Protein AF-A0A165LKX1-F1 (afdb_monomer_lite)

Organism: NCBI:txid1314782

Secondary structure (DSSP, 8-state):
-------HHHHHHH--HHHHTSSS-S-SSEEEEE--HHHHHHHHHHHS-SS--TT-SSGGG-HHHHHHHHHHHHS-HHHHHHHHHHHHHHHHT-SEEE-TTSS-SEESSPPTTPEEESTT--S-EEEEEEP-

Radius of gyration: 16.2 Å; chains: 1; bounding box: 38×32×46 Å

Foldseek 3Di:
DDDPPQDPVNCVVQPDLVQQLDPDHPDQKAWEAADDPVLLVVVLCLLQPPDDDPPQPPLVVDPSNVVSVVVCVVDDPVVNVVVSVVVVVSSLSGQKDFPSVDSDQWDFADDPNIQMPPHPPGGIHGYMYGYD

Sequence (132 aa):
MSYCVIPPALRAQEATEARFKSAQLPFNQCQYLMVSGTQWEERFNHLFPTVKKSGSQNYPKALYWQRYWVLKESVSHGVWQRARFALRSKVNELWWLPLTETGKMWVSKVKPNMKALPRNGGGGGPLIALNP

pLDDT: mean 87.79, std 10.43, range [41.97, 97.12]

Structure (mmCIF, N/CA/C/O backbone):
data_AF-A0A165LKX1-F1
#
_entry.id   AF-A0A165LKX1-F1
#
loop_
_atom_site.group_PDB
_atom_site.id
_atom_site.type_symbol
_atom_site.label_atom_id
_atom_site.label_alt_id
_atom_site.label_comp_id
_atom_site.label_asym_id
_atom_site.label_entity_id
_atom_site.label_seq_id
_atom_site.pdbx_PDB_ins_code
_atom_site.Cartn_x
_atom_site.Cartn_y
_atom_site.Cartn_z
_at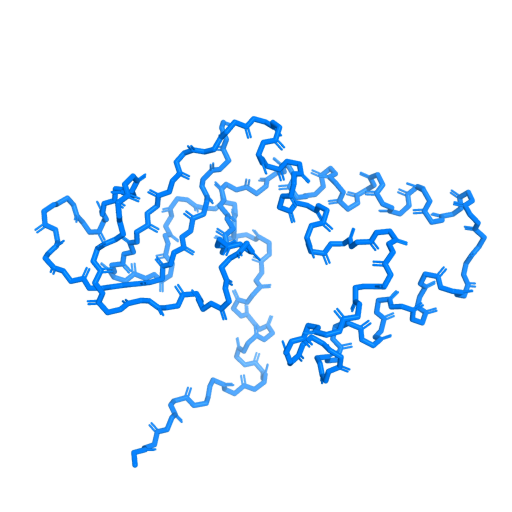om_site.occupancy
_atom_site.B_iso_or_equiv
_atom_site.auth_seq_id
_atom_site.auth_comp_id
_atom_site.auth_asym_id
_atom_site.auth_atom_id
_atom_site.pdbx_PDB_model_num
ATOM 1 N N . MET A 1 1 ? 6.298 -11.895 27.031 1.00 42.53 1 MET A N 1
ATOM 2 C CA . MET A 1 1 ? 5.091 -11.768 26.185 1.00 42.53 1 MET A CA 1
ATOM 3 C C . MET A 1 1 ? 5.427 -12.329 24.817 1.00 42.53 1 MET A C 1
ATOM 5 O O . MET A 1 1 ? 6.326 -11.804 24.173 1.00 42.53 1 MET A O 1
ATOM 9 N N . SER A 1 2 ? 4.794 -13.433 24.422 1.00 41.97 2 SER A N 1
ATOM 10 C CA . SER A 1 2 ? 4.991 -14.020 23.095 1.00 41.97 2 SER A CA 1
ATOM 11 C C . SER A 1 2 ? 4.319 -13.111 22.068 1.00 41.97 2 SER A C 1
ATOM 13 O O . SER A 1 2 ? 3.096 -12.989 22.054 1.00 41.97 2 SER A O 1
ATOM 15 N N . TYR A 1 3 ? 5.106 -12.399 21.262 1.00 50.84 3 TYR A N 1
ATOM 16 C CA . TYR A 1 3 ? 4.569 -11.740 20.077 1.00 50.84 3 TYR A CA 1
ATOM 17 C C . TYR A 1 3 ? 4.082 -12.849 19.147 1.00 50.84 3 TYR A C 1
ATOM 19 O O . TYR A 1 3 ? 4.846 -13.756 18.827 1.00 50.84 3 TYR A O 1
ATOM 27 N N . CYS A 1 4 ? 2.814 -12.811 18.745 1.00 54.81 4 CYS A N 1
ATOM 28 C CA . CYS A 1 4 ? 2.260 -13.776 17.803 1.00 54.81 4 CYS A CA 1
ATOM 29 C C . CYS A 1 4 ? 2.962 -13.576 16.446 1.00 54.81 4 CYS A C 1
ATOM 31 O O . CYS A 1 4 ? 2.593 -12.705 15.658 1.00 54.81 4 CYS A O 1
ATOM 33 N N . VAL A 1 5 ? 4.057 -14.306 16.210 1.00 69.38 5 VAL A N 1
ATOM 34 C CA . VAL A 1 5 ? 4.796 -14.261 14.948 1.00 69.38 5 VAL A CA 1
ATOM 35 C C . VAL A 1 5 ? 4.025 -15.111 13.953 1.00 69.38 5 VAL A C 1
ATOM 37 O O . VAL A 1 5 ? 4.076 -16.336 14.005 1.00 69.38 5 VAL A O 1
ATOM 40 N N . ILE A 1 6 ? 3.309 -14.456 13.039 1.00 73.81 6 ILE A N 1
ATOM 41 C CA . ILE A 1 6 ? 2.640 -15.142 11.931 1.00 73.81 6 ILE A CA 1
ATOM 42 C C . ILE A 1 6 ? 3.724 -15.844 11.090 1.00 73.81 6 ILE A C 1
ATOM 44 O O . ILE A 1 6 ? 4.621 -15.157 10.569 1.00 73.81 6 ILE A O 1
ATOM 48 N N . PRO A 1 7 ? 3.674 -17.183 10.938 1.00 85.31 7 PRO A N 1
ATOM 49 C CA . PRO A 1 7 ? 4.668 -17.919 10.169 1.00 85.31 7 PRO A CA 1
ATOM 50 C C . PRO A 1 7 ? 4.833 -17.342 8.753 1.00 85.31 7 PRO A C 1
ATOM 52 O O . PRO A 1 7 ? 3.845 -16.911 8.153 1.00 85.31 7 PRO A O 1
ATOM 55 N N . PRO A 1 8 ? 6.055 -17.316 8.180 1.00 81.62 8 PRO A N 1
ATOM 56 C CA . PRO A 1 8 ? 6.286 -16.784 6.835 1.00 81.62 8 PRO A CA 1
ATOM 57 C C . PRO A 1 8 ? 5.359 -17.375 5.764 1.00 81.62 8 PRO A C 1
ATOM 59 O O . PRO A 1 8 ? 4.844 -16.628 4.937 1.00 81.62 8 PRO A O 1
ATOM 62 N N . ALA A 1 9 ? 5.106 -18.685 5.822 1.00 85.12 9 ALA A N 1
ATOM 63 C CA . ALA A 1 9 ? 4.207 -19.372 4.896 1.00 85.12 9 ALA A CA 1
ATOM 64 C C . ALA A 1 9 ? 2.770 -18.836 4.987 1.00 85.12 9 ALA A C 1
ATOM 66 O O . ALA A 1 9 ? 2.174 -18.490 3.972 1.00 85.12 9 ALA A O 1
ATOM 67 N N . LEU A 1 10 ? 2.257 -18.665 6.209 1.00 83.56 10 LEU A N 1
ATOM 68 C CA . LEU A 1 10 ? 0.914 -18.139 6.435 1.00 83.56 10 LEU A CA 1
ATOM 69 C C . LEU A 1 10 ? 0.801 -16.675 5.984 1.00 83.56 10 LEU A C 1
ATOM 71 O O . LEU A 1 10 ? -0.199 -16.288 5.394 1.00 83.56 10 LEU A O 1
ATOM 75 N N . ARG A 1 11 ? 1.855 -15.865 6.167 1.00 79.62 11 ARG A N 1
ATOM 76 C CA . ARG A 1 11 ? 1.893 -14.494 5.626 1.00 79.62 11 ARG A CA 1
ATOM 77 C C . ARG A 1 11 ? 1.770 -14.473 4.104 1.00 79.62 11 ARG A C 1
ATOM 79 O O . ARG A 1 11 ? 1.043 -13.638 3.581 1.00 79.62 11 ARG A O 1
ATOM 86 N N . ALA A 1 12 ? 2.473 -15.369 3.412 1.00 80.25 12 ALA A N 1
ATOM 87 C CA . ALA A 1 12 ? 2.415 -15.457 1.955 1.00 80.25 12 ALA A CA 1
ATOM 88 C C . ALA A 1 12 ? 1.045 -15.949 1.457 1.00 80.25 12 ALA A C 1
ATOM 90 O O . ALA A 1 12 ? 0.557 -15.462 0.444 1.00 80.25 12 ALA A O 1
ATOM 91 N N . GLN A 1 13 ? 0.418 -16.875 2.188 1.00 84.75 13 GLN A N 1
ATOM 92 C CA . GLN A 1 13 ? -0.899 -17.417 1.856 1.00 84.75 13 GLN A CA 1
ATOM 93 C C . GLN A 1 13 ? -2.040 -16.416 2.097 1.00 84.75 13 GLN A C 1
ATOM 95 O O . GLN A 1 13 ? -2.989 -16.372 1.322 1.00 84.75 13 GLN A O 1
ATOM 100 N N . GLU A 1 14 ? -1.959 -15.609 3.157 1.00 83.06 14 GLU A N 1
ATOM 101 C CA . GLU A 1 14 ? -3.039 -14.698 3.560 1.00 83.06 14 GLU A CA 1
ATOM 102 C C . GLU A 1 14 ? -2.976 -13.326 2.870 1.00 83.06 14 GLU A C 1
ATOM 104 O O . GLU A 1 14 ? -4.009 -12.681 2.664 1.00 83.06 14 GLU A O 1
ATOM 109 N N . ALA A 1 15 ? -1.780 -12.865 2.487 1.00 82.25 15 ALA A N 1
ATOM 110 C CA . ALA A 1 15 ? -1.565 -11.565 1.846 1.00 82.25 15 ALA A CA 1
ATOM 111 C C . ALA A 1 15 ? -1.841 -11.599 0.329 1.00 82.25 15 ALA A C 1
ATOM 113 O O . ALA A 1 15 ? -0.987 -11.239 -0.481 1.00 82.25 15 ALA A O 1
ATOM 114 N N . THR A 1 16 ? -3.036 -12.044 -0.059 1.00 89.12 16 THR A N 1
ATOM 115 C CA . THR A 1 16 ? -3.471 -12.133 -1.464 1.00 89.12 16 THR A CA 1
ATOM 116 C C . THR A 1 16 ? -4.185 -10.864 -1.925 1.00 89.12 16 THR A C 1
ATOM 118 O O . THR A 1 16 ? -4.839 -10.190 -1.132 1.00 89.12 16 THR A O 1
ATOM 121 N N . GLU A 1 17 ? -4.138 -10.554 -3.227 1.00 89.69 17 GLU A N 1
ATOM 122 C CA . GLU A 1 17 ? -4.899 -9.425 -3.797 1.00 89.69 17 GLU A CA 1
ATOM 123 C C . GLU A 1 17 ? -6.400 -9.527 -3.492 1.00 89.69 17 GLU A C 1
ATOM 125 O O . GLU A 1 17 ? -7.035 -8.526 -3.168 1.00 89.69 17 GLU A O 1
ATOM 130 N N . ALA A 1 18 ? -6.959 -10.741 -3.537 1.00 91.12 18 ALA A N 1
ATOM 131 C CA . ALA A 1 18 ? -8.370 -10.996 -3.257 1.00 91.12 18 ALA A CA 1
ATOM 132 C C . ALA A 1 18 ? -8.792 -10.490 -1.868 1.00 91.12 18 ALA A C 1
ATOM 134 O O . ALA A 1 18 ? -9.882 -9.942 -1.714 1.00 91.12 18 ALA A O 1
ATOM 135 N N . ARG A 1 19 ? -7.908 -10.597 -0.866 1.00 90.88 19 ARG A N 1
ATOM 136 C CA . ARG A 1 19 ? -8.161 -10.100 0.493 1.00 90.88 19 ARG A CA 1
ATOM 137 C C . ARG A 1 19 ? -8.352 -8.581 0.528 1.00 90.88 19 ARG A C 1
ATOM 139 O O . ARG A 1 19 ? -9.203 -8.082 1.262 1.00 90.88 19 ARG A O 1
ATOM 146 N N . PHE A 1 20 ? -7.579 -7.850 -0.269 1.00 92.19 20 PHE A N 1
ATOM 147 C CA . PHE A 1 20 ? -7.636 -6.388 -0.348 1.00 92.19 20 PHE A CA 1
ATOM 148 C C . PHE A 1 20 ? -8.739 -5.876 -1.285 1.00 92.19 20 PHE A C 1
ATOM 150 O O . PHE A 1 20 ? -9.078 -4.699 -1.236 1.00 92.19 20 PHE A O 1
ATOM 157 N N . LYS A 1 21 ? -9.334 -6.753 -2.102 1.00 94.25 21 LYS A N 1
ATOM 158 C CA . LYS A 1 21 ? -10.489 -6.481 -2.980 1.00 94.25 21 LYS A CA 1
ATOM 159 C C . LYS A 1 21 ? -11.832 -6.891 -2.363 1.00 94.25 21 LYS A C 1
ATOM 161 O O . LYS A 1 21 ? -12.827 -7.012 -3.067 1.00 94.25 21 LYS A O 1
ATOM 166 N N . SER A 1 22 ? -11.853 -7.152 -1.058 1.00 92.12 22 SER A N 1
ATOM 167 C CA . SER A 1 22 ? -13.039 -7.590 -0.324 1.00 92.12 22 SER A CA 1
ATOM 168 C C . SER A 1 22 ? -13.403 -6.596 0.774 1.00 92.12 22 SER A C 1
ATOM 170 O O . SER A 1 22 ? -12.525 -6.043 1.437 1.00 92.12 22 SER A O 1
ATOM 172 N N . ALA A 1 23 ? -14.707 -6.415 1.008 1.00 88.00 23 ALA A N 1
ATOM 173 C CA . ALA A 1 23 ? -15.225 -5.678 2.163 1.00 88.00 23 ALA A CA 1
ATOM 174 C C . ALA A 1 23 ? -15.068 -6.458 3.478 1.00 88.00 23 ALA A C 1
ATOM 176 O O . ALA A 1 23 ? -15.147 -5.870 4.557 1.00 88.00 23 ALA A O 1
ATOM 177 N N . GLN A 1 24 ? -14.848 -7.776 3.410 1.00 90.31 24 GLN A N 1
ATOM 178 C CA . GLN A 1 24 ? -14.618 -8.592 4.595 1.00 90.31 24 GLN A CA 1
ATOM 179 C C . GLN A 1 24 ? -13.179 -8.406 5.085 1.00 90.31 24 GLN A C 1
ATOM 181 O O . GLN A 1 24 ? -12.241 -9.072 4.640 1.00 90.31 24 GLN A O 1
ATOM 186 N N . LEU A 1 25 ? -13.016 -7.486 6.032 1.00 90.44 25 LEU A N 1
ATOM 187 C CA . LEU A 1 25 ? -11.730 -7.210 6.656 1.00 90.44 25 LEU A CA 1
ATOM 188 C C . LEU A 1 25 ? -11.253 -8.413 7.489 1.00 90.44 25 LEU A C 1
ATOM 190 O O . LEU A 1 25 ? -12.059 -9.049 8.168 1.00 90.44 25 LEU A O 1
ATOM 194 N N . PRO A 1 26 ? -9.940 -8.702 7.523 1.00 89.62 26 PRO A N 1
ATOM 195 C CA . PRO A 1 26 ? -9.370 -9.776 8.341 1.00 89.62 26 PRO A CA 1
ATOM 196 C C . PRO A 1 26 ? -9.257 -9.389 9.830 1.00 89.62 26 PRO A C 1
ATOM 198 O O . PRO A 1 26 ? -8.418 -9.921 10.556 1.00 89.62 26 PRO A O 1
ATOM 201 N N . PHE A 1 27 ? -10.055 -8.422 10.287 1.00 88.69 27 PHE A N 1
ATOM 202 C CA . PHE A 1 27 ? -9.997 -7.869 11.634 1.00 88.69 27 PHE A CA 1
ATOM 203 C C . PHE A 1 27 ? -11.392 -7.859 12.249 1.00 88.69 27 PHE A C 1
ATOM 205 O O . PHE A 1 27 ? -12.350 -7.433 11.611 1.00 88.69 27 PHE A O 1
ATOM 212 N N . ASN A 1 28 ? -11.484 -8.235 13.523 1.00 90.00 28 ASN A N 1
ATOM 213 C CA . ASN A 1 28 ? -12.735 -8.125 14.282 1.00 90.00 28 ASN A CA 1
ATOM 214 C C . ASN A 1 28 ? -13.083 -6.666 14.616 1.00 90.00 28 ASN A C 1
ATOM 216 O O . ASN A 1 28 ? -14.239 -6.344 14.866 1.00 90.00 28 ASN A O 1
ATOM 220 N N . GLN A 1 29 ? -12.071 -5.793 14.643 1.00 92.56 29 GLN A N 1
ATOM 221 C CA . GLN A 1 29 ? -12.223 -4.358 14.844 1.00 92.56 29 GLN A CA 1
ATOM 222 C C . GLN A 1 29 ? -11.146 -3.595 14.074 1.00 92.56 29 GLN A C 1
ATOM 224 O O . GLN A 1 29 ? -10.012 -4.068 13.969 1.00 92.56 29 GLN A O 1
ATOM 229 N N . CYS A 1 30 ? -11.469 -2.410 13.566 1.00 94.25 30 CYS A N 1
ATOM 230 C CA . CYS A 1 30 ? -10.507 -1.506 12.941 1.00 94.25 30 CYS A CA 1
ATOM 231 C C . CYS A 1 30 ? -10.963 -0.050 13.028 1.00 94.25 30 CYS A C 1
ATOM 233 O O . CYS A 1 30 ? -12.118 0.252 13.331 1.00 94.25 30 CYS A O 1
ATOM 235 N N . GLN A 1 31 ? -10.049 0.857 12.707 1.00 94.81 31 GLN A N 1
ATOM 236 C CA . GLN A 1 31 ? -10.358 2.260 12.477 1.00 94.81 31 GLN A CA 1
ATOM 237 C C . GLN A 1 31 ? -10.061 2.593 11.023 1.00 94.81 31 GLN A C 1
ATOM 239 O O . GLN A 1 31 ? -9.006 2.221 10.511 1.00 94.81 31 GLN A O 1
ATOM 244 N N . TYR A 1 32 ? -10.984 3.276 10.360 1.00 94.25 32 TYR A N 1
ATOM 245 C CA . TYR A 1 32 ? -10.890 3.563 8.941 1.00 94.25 32 TYR A CA 1
ATOM 246 C C . TYR A 1 32 ? -11.080 5.043 8.627 1.00 94.25 32 TYR A C 1
ATOM 248 O O . TYR A 1 32 ? -11.802 5.768 9.320 1.00 94.25 32 TYR A O 1
ATOM 256 N N . LEU A 1 33 ? -10.457 5.458 7.528 1.00 94.75 33 LEU A N 1
ATOM 257 C CA . LEU A 1 33 ? -10.653 6.747 6.882 1.00 94.75 33 LEU A CA 1
ATOM 258 C C . LEU A 1 33 ? -11.059 6.509 5.428 1.00 94.75 33 LEU A C 1
ATOM 260 O O . LEU A 1 33 ? -10.363 5.798 4.707 1.00 94.75 33 LEU A O 1
ATOM 264 N N . MET A 1 34 ? -12.172 7.114 5.010 1.00 95.12 34 MET A N 1
ATOM 265 C CA . MET A 1 34 ? -12.464 7.286 3.584 1.00 95.12 34 MET A CA 1
ATOM 266 C C . MET A 1 34 ? -11.521 8.363 3.068 1.00 95.12 34 MET A C 1
ATOM 268 O O . MET A 1 34 ? -11.545 9.477 3.597 1.00 95.12 34 MET A O 1
ATOM 272 N N . VAL A 1 35 ? -10.679 8.033 2.097 1.00 95.19 35 VAL A N 1
ATOM 273 C CA . VAL A 1 35 ? -9.702 8.989 1.571 1.00 95.19 35 VAL A CA 1
ATOM 274 C C . VAL A 1 35 ? -10.135 9.522 0.208 1.00 95.19 35 VAL A C 1
ATOM 276 O O . VAL A 1 35 ? -10.917 8.892 -0.490 1.00 95.19 35 VAL A O 1
ATOM 279 N N . SER A 1 36 ? -9.654 10.700 -0.182 1.00 95.81 36 SER A N 1
ATOM 280 C CA . SER A 1 36 ? -9.822 11.208 -1.547 1.00 95.81 36 SER A CA 1
ATOM 281 C C . SER A 1 36 ? -8.902 10.474 -2.530 1.00 95.81 36 SER A C 1
ATOM 283 O O . SER A 1 36 ? -7.927 9.837 -2.131 1.00 95.81 36 SER A O 1
ATOM 285 N N . GLY A 1 37 ? -9.135 10.634 -3.838 1.00 95.38 37 GLY A N 1
ATOM 286 C CA . GLY A 1 37 ? -8.228 10.090 -4.858 1.00 95.38 37 GLY A CA 1
ATOM 287 C C . GLY A 1 37 ? -6.797 10.640 -4.749 1.00 95.38 37 GLY A C 1
ATOM 288 O O . GLY A 1 37 ? -5.833 9.905 -4.944 1.00 95.38 37 GLY A O 1
ATOM 289 N N . THR A 1 38 ? -6.639 11.911 -4.358 1.00 94.75 38 THR A N 1
ATOM 290 C CA . THR A 1 38 ? -5.317 12.511 -4.098 1.00 94.75 38 THR A CA 1
ATOM 291 C C . THR A 1 38 ? -4.636 11.877 -2.891 1.00 94.75 38 THR A C 1
ATOM 293 O O . THR A 1 38 ? -3.463 11.523 -2.961 1.00 94.75 38 THR A O 1
ATOM 296 N N . GLN A 1 39 ? -5.380 11.657 -1.809 1.00 94.75 39 GLN A N 1
ATOM 297 C CA . GLN A 1 39 ? -4.864 10.968 -0.636 1.00 94.75 39 GLN A CA 1
ATOM 298 C C . GLN A 1 39 ? -4.504 9.519 -0.972 1.00 94.75 39 GLN A C 1
ATOM 300 O O . GLN A 1 39 ? -3.436 9.068 -0.574 1.00 94.75 39 GLN A O 1
ATOM 305 N N . TRP A 1 40 ? -5.326 8.795 -1.738 1.00 95.50 40 TRP A N 1
ATOM 306 C CA . TRP A 1 40 ? -5.017 7.434 -2.191 1.00 95.50 40 TRP A CA 1
ATOM 307 C C . TRP A 1 40 ? -3.703 7.378 -2.984 1.00 95.50 40 TRP A C 1
ATOM 309 O O . TRP A 1 40 ? -2.849 6.524 -2.728 1.00 95.50 40 TRP A O 1
ATOM 319 N N . GLU A 1 41 ? -3.477 8.357 -3.862 1.00 95.00 41 GLU A N 1
ATOM 320 C CA . GLU A 1 41 ? -2.224 8.500 -4.607 1.00 95.00 41 GLU A CA 1
ATOM 321 C C . GLU A 1 41 ? -1.009 8.708 -3.689 1.00 95.00 41 GLU A C 1
ATOM 323 O O . GLU A 1 41 ? 0.058 8.132 -3.909 1.00 95.00 41 GLU A O 1
ATOM 328 N N . GLU A 1 42 ? -1.142 9.485 -2.614 1.00 92.94 42 GLU A N 1
ATOM 329 C CA . GLU A 1 42 ? -0.075 9.635 -1.616 1.00 92.94 42 GLU A CA 1
ATOM 330 C C . GLU A 1 42 ? 0.273 8.298 -0.946 1.00 92.94 42 GLU A C 1
ATOM 332 O O . GLU A 1 42 ? 1.452 8.022 -0.698 1.00 92.94 42 GLU A O 1
ATOM 337 N N . ARG A 1 43 ? -0.720 7.426 -0.712 1.00 92.50 43 ARG A N 1
ATOM 338 C CA . ARG A 1 43 ? -0.495 6.082 -0.143 1.00 92.50 43 ARG A CA 1
ATOM 339 C C . ARG A 1 43 ? 0.250 5.201 -1.142 1.00 92.50 43 ARG A C 1
ATOM 341 O O . ARG A 1 43 ? 1.215 4.535 -0.760 1.00 92.50 43 ARG A O 1
ATOM 348 N N . PHE A 1 44 ? -0.112 5.261 -2.425 1.00 94.69 44 PHE A N 1
ATOM 349 C CA . PHE A 1 44 ? 0.653 4.610 -3.490 1.00 94.69 44 PHE A CA 1
ATOM 350 C C . PHE A 1 44 ? 2.114 5.087 -3.512 1.00 94.69 44 PHE A C 1
ATOM 352 O O . PHE A 1 44 ? 3.040 4.273 -3.535 1.00 94.69 44 PHE A O 1
ATOM 359 N N . ASN A 1 45 ? 2.340 6.399 -3.421 1.00 93.25 45 ASN A N 1
ATOM 360 C CA . ASN A 1 45 ? 3.680 6.986 -3.365 1.00 93.25 45 ASN A CA 1
ATOM 361 C C . ASN A 1 45 ? 4.451 6.612 -2.088 1.00 93.25 45 ASN A C 1
ATOM 363 O O . ASN A 1 45 ? 5.681 6.550 -2.114 1.00 93.25 45 ASN A O 1
ATOM 367 N N . HIS A 1 46 ? 3.759 6.326 -0.984 1.00 89.56 46 HIS A N 1
ATOM 368 C CA . HIS A 1 46 ? 4.362 5.791 0.237 1.00 89.56 46 HIS A CA 1
ATOM 369 C C . HIS A 1 46 ? 4.835 4.342 0.074 1.00 89.56 46 HIS A C 1
ATOM 371 O O . HIS A 1 46 ? 5.942 4.017 0.506 1.00 89.56 46 HIS A O 1
ATOM 377 N N . LEU A 1 47 ? 4.023 3.482 -0.549 1.00 89.69 47 LEU A N 1
ATOM 378 C CA . LEU A 1 47 ? 4.366 2.076 -0.783 1.00 89.69 47 LEU A CA 1
ATOM 379 C C . LEU A 1 47 ? 5.473 1.931 -1.824 1.00 89.69 47 LEU A C 1
ATOM 381 O O . LEU A 1 47 ? 6.426 1.180 -1.618 1.00 89.69 47 LEU A O 1
ATOM 385 N N . PHE A 1 48 ? 5.366 2.682 -2.916 1.00 92.56 48 PHE A N 1
ATOM 386 C CA . PHE A 1 48 ? 6.284 2.638 -4.045 1.00 92.56 48 PHE A CA 1
ATOM 387 C C . PHE A 1 48 ? 6.900 4.029 -4.235 1.00 92.56 48 PHE A C 1
ATOM 389 O O . PHE A 1 48 ? 6.466 4.770 -5.109 1.00 92.56 48 PHE A O 1
ATOM 396 N N . PRO A 1 49 ? 7.880 4.458 -3.436 1.00 90.94 49 PRO A N 1
ATOM 397 C CA . PRO A 1 49 ? 8.438 5.799 -3.568 1.00 90.94 49 PRO A CA 1
ATOM 398 C C . PRO A 1 49 ? 9.421 5.906 -4.734 1.00 90.94 49 PRO A C 1
ATOM 400 O O . PRO A 1 49 ? 10.186 4.988 -5.031 1.00 90.94 49 PRO A O 1
ATOM 403 N N . THR A 1 50 ? 9.442 7.061 -5.391 1.00 91.50 50 THR A N 1
ATOM 404 C CA . THR A 1 50 ? 10.401 7.363 -6.467 1.00 91.50 50 THR A CA 1
ATOM 405 C C . THR A 1 50 ? 11.789 7.721 -5.932 1.00 91.50 50 THR A C 1
ATOM 407 O O . THR A 1 50 ? 12.783 7.490 -6.623 1.00 91.50 50 THR A O 1
ATOM 410 N N . VAL A 1 51 ? 11.860 8.215 -4.690 1.00 88.06 51 VAL A N 1
ATOM 411 C CA . VAL A 1 51 ? 13.084 8.653 -4.002 1.00 88.06 51 VAL A CA 1
ATOM 412 C C . VAL A 1 51 ? 13.275 7.878 -2.695 1.00 88.06 51 VAL A C 1
ATOM 414 O O . VAL A 1 51 ? 12.317 7.635 -1.957 1.00 88.06 51 VAL A O 1
ATOM 417 N N . LYS A 1 52 ? 14.520 7.483 -2.395 1.00 84.81 52 LYS A N 1
ATOM 418 C CA . LYS A 1 52 ? 14.883 6.835 -1.126 1.00 84.81 52 LYS A CA 1
ATOM 419 C C . LYS A 1 52 ? 14.695 7.836 0.018 1.00 84.81 52 LYS A C 1
ATOM 421 O O . LYS A 1 52 ? 15.438 8.807 0.113 1.00 84.81 52 LYS A O 1
ATOM 426 N N . LYS A 1 53 ? 13.720 7.598 0.901 1.00 74.81 53 LYS A N 1
ATOM 427 C CA . LYS A 1 53 ? 13.556 8.386 2.133 1.00 74.81 53 LYS A CA 1
ATOM 428 C C . LYS A 1 53 ? 14.635 7.985 3.148 1.00 74.81 53 LYS A C 1
ATOM 430 O O . LYS A 1 53 ? 14.683 6.823 3.563 1.00 74.81 53 LYS A O 1
ATOM 435 N N . SER A 1 54 ? 15.480 8.929 3.559 1.00 67.31 54 SER A N 1
ATOM 436 C CA . SER A 1 54 ? 16.405 8.762 4.687 1.00 67.31 54 SER A CA 1
ATOM 437 C C . SER A 1 54 ? 15.637 8.772 6.019 1.00 67.31 54 SER A C 1
ATOM 439 O O . SER A 1 54 ? 14.554 9.342 6.122 1.00 67.31 54 SER A O 1
ATOM 441 N N . GLY A 1 55 ? 16.153 8.080 7.040 1.00 65.50 55 GLY A N 1
ATOM 442 C CA . GLY A 1 55 ? 15.592 8.132 8.401 1.00 65.50 55 GLY A CA 1
ATOM 443 C C . GLY A 1 55 ? 14.283 7.364 8.642 1.00 65.50 55 GLY A C 1
ATOM 444 O O . GLY A 1 55 ? 13.704 7.476 9.720 1.00 65.50 55 GLY A O 1
ATOM 445 N N . SER A 1 56 ? 13.806 6.555 7.691 1.00 65.50 56 SER A N 1
ATOM 446 C CA . SER A 1 56 ? 12.627 5.708 7.913 1.00 65.50 56 SER A CA 1
ATOM 447 C C . SER A 1 56 ? 12.979 4.510 8.807 1.00 65.50 56 SER A C 1
ATOM 449 O O . SER A 1 56 ? 13.782 3.648 8.447 1.00 65.50 56 SER A O 1
ATOM 451 N N . GLN A 1 57 ? 12.391 4.442 10.006 1.00 63.59 57 GLN A N 1
ATOM 452 C CA . GLN A 1 57 ? 12.581 3.290 10.890 1.00 63.59 57 GLN A CA 1
ATOM 453 C C . GLN A 1 57 ? 12.017 2.021 10.227 1.00 63.59 57 GLN A C 1
ATOM 455 O O . GLN A 1 57 ? 10.919 2.025 9.675 1.00 63.59 57 GLN A O 1
ATOM 460 N N . ASN A 1 58 ? 12.781 0.927 10.289 1.00 69.62 58 ASN A N 1
ATOM 461 C CA . ASN A 1 58 ? 12.442 -0.431 9.830 1.00 69.62 58 ASN A CA 1
ATOM 462 C C . ASN A 1 58 ? 12.250 -0.658 8.318 1.00 69.62 58 ASN A C 1
ATOM 464 O O . ASN A 1 58 ? 12.469 -1.784 7.875 1.00 69.62 58 ASN A O 1
ATOM 468 N N . TYR A 1 59 ? 11.945 0.362 7.509 1.00 75.50 59 TYR A N 1
ATOM 469 C CA . TYR A 1 59 ? 11.840 0.217 6.048 1.00 75.50 59 TYR A CA 1
ATOM 470 C C . TYR A 1 59 ? 13.129 -0.321 5.402 1.00 75.50 59 TYR A C 1
ATOM 472 O O . TYR A 1 59 ? 13.042 -1.326 4.703 1.00 75.50 59 TYR A O 1
ATOM 480 N N . PRO A 1 60 ? 14.337 0.215 5.690 1.00 79.88 60 PRO A N 1
ATOM 481 C CA . PRO A 1 60 ? 15.589 -0.298 5.118 1.00 79.88 60 PRO A CA 1
ATOM 482 C C . PRO A 1 60 ? 15.883 -1.775 5.413 1.00 79.88 60 PRO A C 1
ATOM 484 O O . PRO A 1 60 ? 16.626 -2.422 4.676 1.00 79.88 60 PRO A O 1
ATOM 487 N N . LYS A 1 61 ? 15.304 -2.310 6.494 1.00 83.19 61 LYS A N 1
ATOM 488 C CA . LYS A 1 61 ? 15.464 -3.707 6.916 1.00 83.19 61 LYS A CA 1
ATOM 489 C C . LYS A 1 61 ? 14.406 -4.632 6.307 1.00 83.19 61 LYS A C 1
ATOM 491 O O . LYS A 1 61 ? 14.543 -5.848 6.397 1.00 83.19 61 LYS A O 1
ATOM 496 N N . ALA A 1 62 ? 13.344 -4.087 5.713 1.00 83.56 62 ALA A N 1
ATOM 497 C CA . ALA A 1 62 ? 12.308 -4.885 5.081 1.00 83.56 62 ALA A CA 1
ATOM 498 C C . ALA A 1 62 ? 12.823 -5.472 3.759 1.00 83.56 62 ALA A C 1
ATOM 500 O O . ALA A 1 62 ? 13.285 -4.744 2.881 1.00 83.56 62 ALA A O 1
ATOM 501 N N . LEU A 1 63 ? 12.670 -6.787 3.581 1.00 88.19 63 LEU A N 1
ATOM 502 C CA . LEU A 1 63 ? 13.075 -7.477 2.352 1.00 88.19 63 LEU A CA 1
ATOM 503 C C . LEU A 1 63 ? 12.397 -6.886 1.106 1.00 88.19 63 LEU A C 1
ATOM 505 O O . LEU A 1 63 ? 13.032 -6.749 0.063 1.00 88.19 63 LEU A O 1
ATOM 509 N N . TYR A 1 64 ? 11.124 -6.492 1.234 1.00 88.62 64 TYR A N 1
ATOM 510 C CA . TYR A 1 64 ? 10.392 -5.758 0.200 1.00 88.62 64 TYR A CA 1
ATOM 511 C C . TYR A 1 64 ? 11.159 -4.513 -0.253 1.00 88.62 64 TYR A C 1
ATOM 513 O O . TYR A 1 64 ? 11.397 -4.340 -1.442 1.00 88.62 64 TYR A O 1
ATOM 521 N N . TRP A 1 65 ? 11.588 -3.678 0.694 1.00 89.94 65 TRP A N 1
ATOM 522 C CA . TRP A 1 65 ? 12.261 -2.416 0.407 1.00 89.94 65 TRP A CA 1
ATOM 523 C C . TRP A 1 65 ? 13.599 -2.634 -0.295 1.00 89.94 65 TRP A C 1
ATOM 525 O O . TRP A 1 65 ? 13.895 -1.976 -1.288 1.00 89.94 65 TRP A O 1
ATOM 535 N N . GLN A 1 66 ? 14.389 -3.597 0.182 1.00 91.12 66 GLN A N 1
ATOM 536 C CA . GLN A 1 66 ? 15.667 -3.953 -0.434 1.00 91.12 66 GLN A CA 1
ATOM 537 C C . GLN A 1 66 ? 15.472 -4.413 -1.884 1.00 91.12 66 GLN A C 1
ATOM 539 O O . GLN A 1 66 ? 16.090 -3.865 -2.795 1.00 91.12 66 GLN A O 1
ATOM 544 N N . ARG A 1 67 ? 14.555 -5.362 -2.112 1.00 92.88 67 ARG A N 1
ATOM 545 C CA . ARG A 1 67 ? 14.249 -5.886 -3.452 1.00 92.88 67 ARG A CA 1
ATOM 546 C C . ARG A 1 67 ? 13.666 -4.822 -4.377 1.00 92.88 67 ARG A C 1
ATOM 548 O O . ARG A 1 67 ? 14.018 -4.785 -5.550 1.00 92.88 67 ARG A O 1
ATOM 555 N N . TYR A 1 68 ? 12.808 -3.953 -3.851 1.00 92.81 68 TYR A N 1
ATOM 556 C CA . TYR A 1 68 ? 12.210 -2.844 -4.586 1.00 92.81 68 TYR A CA 1
ATOM 557 C C . TYR A 1 68 ? 13.276 -1.914 -5.175 1.00 92.81 68 TYR A C 1
ATOM 559 O O . TYR A 1 68 ? 13.231 -1.599 -6.363 1.00 92.81 68 TYR A O 1
ATOM 567 N N . TRP A 1 69 ? 14.261 -1.507 -4.367 1.00 93.38 69 TRP A N 1
ATOM 568 C CA . TRP A 1 69 ? 15.320 -0.612 -4.836 1.00 93.38 69 TRP A CA 1
ATOM 569 C C . TRP A 1 69 ? 16.279 -1.289 -5.805 1.00 93.38 69 TRP A C 1
ATOM 571 O O . TRP A 1 69 ? 16.598 -0.678 -6.818 1.00 93.38 69 TRP A O 1
ATOM 581 N N . VAL A 1 70 ? 16.654 -2.548 -5.553 1.00 94.25 70 VAL A N 1
ATOM 582 C CA . VAL A 1 70 ? 17.452 -3.339 -6.505 1.00 94.25 70 VAL A CA 1
ATOM 583 C C . VAL A 1 70 ? 16.739 -3.423 -7.855 1.00 94.25 70 VAL A C 1
ATOM 585 O O . VAL A 1 70 ? 17.337 -3.120 -8.883 1.00 94.25 70 VAL A O 1
ATOM 588 N N . LEU A 1 71 ? 15.443 -3.754 -7.863 1.00 93.44 71 LEU A N 1
ATOM 589 C CA . LEU A 1 71 ? 14.656 -3.823 -9.092 1.00 93.44 71 LEU A CA 1
ATOM 590 C C . LEU A 1 71 ? 14.622 -2.470 -9.810 1.00 93.44 71 LEU A C 1
ATOM 592 O O . LEU A 1 71 ? 14.915 -2.404 -11.001 1.00 93.44 71 LEU A O 1
ATOM 596 N N . LYS A 1 72 ? 14.304 -1.388 -9.092 1.00 94.75 72 LYS A N 1
ATOM 597 C CA . LYS A 1 72 ? 14.234 -0.040 -9.668 1.00 94.75 72 LYS A CA 1
ATOM 598 C C . LYS A 1 72 ? 15.574 0.419 -10.255 1.00 94.75 72 LYS A C 1
ATOM 600 O O . LYS A 1 72 ? 15.571 1.111 -11.267 1.00 94.75 72 LYS A O 1
ATOM 605 N N . GLU A 1 73 ? 16.692 0.084 -9.616 1.00 94.75 73 GLU A N 1
ATOM 606 C CA . GLU A 1 73 ? 18.045 0.435 -10.075 1.00 94.75 73 GLU A CA 1
ATOM 607 C C . GLU A 1 73 ? 18.514 -0.449 -11.242 1.00 94.75 73 GLU A C 1
ATOM 609 O O . GLU A 1 73 ? 19.309 -0.003 -12.061 1.00 94.75 73 GLU A O 1
ATOM 614 N N . SER A 1 74 ? 17.982 -1.670 -11.360 1.00 96.25 74 SER A N 1
ATOM 615 C CA . SER A 1 74 ? 18.348 -2.630 -12.414 1.00 96.25 74 SER A CA 1
ATOM 616 C C . SER A 1 74 ? 17.667 -2.409 -13.770 1.00 96.25 74 SER A C 1
ATOM 618 O O . SER A 1 74 ? 18.024 -3.065 -14.746 1.00 96.25 74 SER A O 1
ATOM 620 N N . VAL A 1 75 ? 16.676 -1.516 -13.855 1.00 96.12 75 VAL A N 1
ATOM 621 C CA . VAL A 1 75 ? 15.887 -1.296 -15.077 1.00 96.12 75 VAL A CA 1
ATOM 622 C C . VAL A 1 75 ? 16.010 0.137 -15.584 1.00 96.12 75 VAL A C 1
ATOM 624 O O . VAL A 1 75 ? 16.215 1.079 -14.820 1.00 96.12 75 VAL A O 1
ATOM 627 N N . SER A 1 76 ? 15.831 0.325 -16.893 1.00 97.12 76 SER A N 1
ATOM 628 C CA . SER A 1 76 ? 15.816 1.665 -17.484 1.00 97.12 76 SER A CA 1
ATOM 629 C C . SER A 1 76 ? 14.617 2.488 -17.000 1.00 97.12 76 SER A C 1
ATOM 631 O O . SER A 1 76 ? 13.566 1.950 -16.635 1.00 97.12 76 SER A O 1
ATOM 633 N N . HIS A 1 77 ? 14.739 3.818 -17.057 1.00 94.06 77 HIS A N 1
ATOM 634 C CA . HIS A 1 77 ? 13.681 4.729 -16.611 1.00 94.06 77 HIS A CA 1
ATOM 635 C C . HIS A 1 77 ? 12.330 4.447 -17.290 1.00 94.06 77 HIS A C 1
ATOM 637 O O . HIS A 1 77 ? 11.299 4.405 -16.623 1.00 94.06 77 HIS A O 1
ATOM 643 N N . GLY A 1 78 ? 12.325 4.187 -18.602 1.00 96.50 78 GLY A N 1
ATOM 644 C CA . GLY A 1 78 ? 11.096 3.885 -19.342 1.00 96.50 78 GLY A CA 1
ATOM 645 C C . GLY A 1 78 ? 10.422 2.580 -18.900 1.00 96.50 78 GLY A C 1
ATOM 646 O O . GLY A 1 78 ? 9.197 2.524 -18.802 1.00 96.50 78 GLY A O 1
ATOM 647 N N . VAL A 1 79 ? 11.204 1.540 -18.584 1.00 96.81 79 VAL A N 1
ATOM 648 C CA . VAL A 1 79 ? 10.677 0.277 -18.036 1.00 96.81 79 VAL A CA 1
ATOM 649 C C . VAL A 1 79 ? 10.103 0.505 -16.639 1.00 96.81 79 VAL A C 1
ATOM 651 O O . VAL A 1 79 ? 8.994 0.053 -16.351 1.00 96.81 79 VAL A O 1
ATOM 654 N N . TRP A 1 80 ? 10.813 1.261 -15.801 1.00 95.19 80 TRP A N 1
ATOM 655 C CA . TRP A 1 80 ? 10.356 1.616 -14.461 1.00 95.19 80 TRP A CA 1
ATOM 656 C C . TRP A 1 80 ? 9.015 2.361 -14.473 1.00 95.19 80 TRP A C 1
ATOM 658 O O . TRP A 1 80 ? 8.119 2.013 -13.706 1.00 95.19 80 TRP A O 1
ATOM 668 N N . GLN A 1 81 ? 8.837 3.341 -15.365 1.00 95.38 81 GLN A N 1
ATOM 669 C CA . GLN A 1 81 ? 7.574 4.079 -15.480 1.00 95.38 81 GLN A CA 1
ATOM 670 C C . GLN A 1 81 ? 6.402 3.165 -15.854 1.00 95.38 81 GLN A C 1
ATOM 672 O O . GLN A 1 81 ? 5.333 3.257 -15.251 1.00 95.38 81 GLN A O 1
ATOM 677 N N . ARG A 1 82 ? 6.605 2.226 -16.790 1.00 96.38 82 ARG A N 1
ATOM 678 C CA . ARG A 1 82 ? 5.573 1.241 -17.154 1.00 96.38 82 ARG A CA 1
ATOM 679 C C . ARG A 1 82 ? 5.235 0.307 -15.996 1.00 96.38 82 ARG A C 1
ATOM 681 O O . ARG A 1 82 ? 4.059 0.088 -15.717 1.00 96.38 82 ARG A O 1
ATOM 688 N N . ALA A 1 83 ? 6.248 -0.200 -15.293 1.00 95.31 83 ALA A N 1
ATOM 689 C CA . ALA A 1 83 ? 6.042 -1.036 -14.112 1.00 95.31 83 ALA A CA 1
ATOM 690 C C . ALA A 1 83 ? 5.267 -0.278 -13.024 1.00 95.31 83 ALA A C 1
ATOM 692 O O . ALA A 1 83 ? 4.304 -0.796 -12.466 1.00 95.31 83 ALA A O 1
ATOM 693 N N . ARG A 1 84 ? 5.630 0.985 -12.772 1.00 95.31 84 ARG A N 1
ATOM 694 C CA . ARG A 1 84 ? 4.933 1.858 -11.827 1.00 95.31 84 ARG A CA 1
ATOM 695 C C . ARG A 1 84 ? 3.478 2.095 -12.223 1.00 95.31 84 ARG A C 1
ATOM 697 O O . ARG A 1 84 ? 2.612 2.033 -11.358 1.00 95.31 84 ARG A O 1
ATOM 704 N N . PHE A 1 85 ? 3.205 2.343 -13.500 1.00 96.44 85 PHE A N 1
ATOM 705 C CA . PHE A 1 85 ? 1.844 2.509 -14.005 1.00 96.44 85 PHE A CA 1
ATOM 706 C C . PHE A 1 85 ? 0.996 1.243 -13.802 1.00 96.44 85 PHE A C 1
ATOM 708 O O . PHE A 1 85 ? -0.139 1.323 -13.328 1.00 96.44 85 PHE A O 1
ATOM 715 N N . ALA A 1 86 ? 1.562 0.067 -14.085 1.00 96.44 86 ALA A N 1
ATOM 716 C CA . ALA A 1 86 ? 0.897 -1.210 -13.841 1.00 96.44 86 ALA A CA 1
ATOM 717 C C . ALA A 1 86 ? 0.625 -1.436 -12.342 1.00 96.44 86 ALA A C 1
ATOM 719 O O . ALA A 1 86 ? -0.491 -1.790 -11.965 1.00 96.44 86 ALA A O 1
ATOM 720 N N . LEU A 1 87 ? 1.607 -1.158 -11.475 1.00 95.19 87 LEU A N 1
ATOM 721 C CA . LEU A 1 87 ? 1.443 -1.230 -10.018 1.00 95.19 87 LEU A CA 1
ATOM 722 C C . LEU A 1 87 ? 0.357 -0.274 -9.518 1.00 95.19 87 LEU A C 1
ATOM 724 O O . LEU A 1 87 ? -0.455 -0.656 -8.683 1.00 95.19 87 LEU A O 1
ATOM 728 N N . ARG A 1 88 ? 0.315 0.953 -10.047 1.00 96.12 88 ARG A N 1
ATOM 729 C CA . ARG A 1 88 ? -0.712 1.945 -9.708 1.00 96.12 88 ARG A CA 1
ATOM 730 C C . ARG A 1 88 ? -2.104 1.444 -10.076 1.00 96.12 88 ARG A C 1
ATOM 732 O O . ARG A 1 88 ? -3.011 1.519 -9.257 1.00 96.12 88 ARG A O 1
ATOM 739 N N . SER A 1 89 ? -2.244 0.884 -11.276 1.00 96.00 89 SER A N 1
ATOM 740 C CA . SER A 1 89 ? -3.505 0.298 -11.742 1.00 96.00 89 SER A CA 1
ATOM 741 C C . SER A 1 89 ? -3.971 -0.810 -10.796 1.00 96.00 89 SER A C 1
ATOM 743 O O . SER A 1 89 ? -5.109 -0.788 -10.347 1.00 96.00 89 SER A O 1
ATOM 745 N N . LYS A 1 90 ? -3.060 -1.698 -10.378 1.00 95.44 90 LYS A N 1
ATOM 746 C CA . LYS A 1 90 ? -3.359 -2.754 -9.400 1.00 95.44 90 LYS A CA 1
ATOM 747 C C . LYS A 1 90 ? -3.760 -2.221 -8.029 1.00 95.44 90 LYS A C 1
ATOM 749 O O . LYS A 1 90 ? -4.701 -2.735 -7.437 1.00 95.44 90 LYS A O 1
ATOM 754 N N . VAL A 1 91 ? -3.076 -1.194 -7.529 1.00 94.94 91 VAL A N 1
ATOM 755 C CA . VAL A 1 91 ? -3.406 -0.569 -6.238 1.00 94.94 91 VAL A CA 1
ATOM 756 C C . VAL A 1 91 ? -4.774 0.110 -6.273 1.00 94.94 91 VAL A C 1
ATOM 758 O O . VAL A 1 91 ? -5.509 0.039 -5.294 1.00 94.94 91 VAL A O 1
ATOM 761 N N . ASN A 1 92 ? -5.150 0.710 -7.401 1.00 95.56 92 ASN A N 1
ATOM 762 C CA . ASN A 1 92 ? -6.465 1.328 -7.571 1.00 95.56 92 ASN A CA 1
ATOM 763 C C . ASN A 1 92 ? -7.615 0.315 -7.622 1.00 95.56 92 ASN A C 1
ATOM 765 O O . ASN A 1 92 ? -8.753 0.692 -7.376 1.00 95.56 92 ASN A O 1
ATOM 769 N N . GLU A 1 93 ? -7.338 -0.960 -7.901 1.00 95.56 93 GLU A N 1
ATOM 770 C CA . GLU A 1 93 ? -8.346 -2.023 -7.814 1.00 95.56 93 GLU A CA 1
ATOM 771 C C . GLU A 1 93 ? -8.601 -2.477 -6.363 1.00 95.56 93 GLU A C 1
ATOM 773 O O . GLU A 1 93 ? -9.550 -3.220 -6.117 1.00 95.56 93 GLU A O 1
ATOM 778 N N . LEU A 1 94 ? -7.758 -2.088 -5.399 1.00 95.69 94 LEU A N 1
ATOM 779 C CA . LEU A 1 94 ? -7.895 -2.496 -3.998 1.00 95.69 94 LEU A CA 1
ATOM 780 C C . LEU A 1 94 ? -8.953 -1.645 -3.293 1.00 95.69 94 LEU A C 1
ATOM 782 O O . LEU A 1 94 ? -9.035 -0.442 -3.505 1.00 95.69 94 LEU A O 1
ATOM 786 N N . TRP A 1 95 ? -9.746 -2.255 -2.418 1.00 96.06 95 TRP A N 1
ATOM 787 C CA . TRP A 1 95 ? -10.805 -1.564 -1.675 1.00 96.06 95 TRP A CA 1
ATOM 788 C C . TRP A 1 95 ? -10.271 -0.888 -0.416 1.00 96.06 95 TRP A C 1
ATOM 790 O O . TRP A 1 95 ? -10.841 0.086 0.072 1.00 96.06 95 TRP A O 1
ATOM 800 N N . TRP A 1 96 ? -9.170 -1.405 0.129 1.00 95.31 96 TRP A N 1
ATOM 801 C CA . TRP A 1 96 ? -8.569 -0.881 1.343 1.00 95.31 96 TRP A CA 1
ATOM 802 C C . TRP A 1 96 ? -7.068 -1.159 1.409 1.00 95.31 96 TRP A C 1
ATOM 804 O O . TRP A 1 96 ? -6.552 -2.087 0.786 1.00 95.31 96 TRP A O 1
ATOM 814 N N . LEU A 1 97 ? -6.366 -0.354 2.203 1.00 94.25 97 LEU A N 1
ATOM 815 C CA . LEU A 1 97 ? -4.951 -0.515 2.529 1.00 94.25 97 LEU A CA 1
ATOM 816 C C . LEU A 1 97 ? -4.705 -0.191 4.007 1.00 94.25 97 LEU A C 1
ATOM 818 O O . 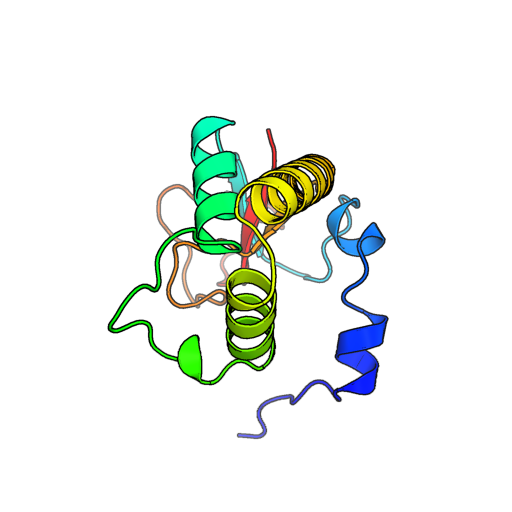LEU A 1 97 ? -5.460 0.582 4.599 1.00 94.25 97 LEU A O 1
ATOM 822 N N . PRO A 1 98 ? -3.627 -0.705 4.626 1.00 92.25 98 PRO A N 1
ATOM 823 C CA . PRO A 1 98 ? -3.121 -0.135 5.870 1.00 92.25 98 PRO A CA 1
ATOM 824 C C . PRO A 1 98 ? -2.849 1.366 5.711 1.00 92.25 98 PRO A C 1
ATOM 826 O O . PRO A 1 98 ? -2.392 1.806 4.657 1.00 92.25 98 PRO A O 1
ATOM 829 N N . LEU A 1 99 ? -3.077 2.162 6.756 1.00 92.06 99 LEU A N 1
ATOM 830 C CA . LEU A 1 99 ? -2.821 3.603 6.705 1.00 92.06 99 LEU A CA 1
ATOM 831 C C . LEU A 1 99 ? -1.306 3.900 6.734 1.00 92.06 99 LEU A C 1
ATOM 833 O O . LEU A 1 99 ? -0.699 4.063 7.796 1.00 92.06 99 LEU A O 1
ATOM 837 N N . THR A 1 100 ? -0.694 3.974 5.549 1.00 85.75 100 THR A N 1
ATOM 838 C CA . THR A 1 100 ? 0.770 3.963 5.337 1.00 85.75 100 THR A CA 1
ATOM 839 C C . THR A 1 100 ? 1.526 5.201 5.813 1.00 85.75 100 THR A C 1
ATOM 841 O O . THR A 1 100 ? 2.756 5.188 5.874 1.00 85.75 100 THR A O 1
ATOM 844 N N . GLU A 1 101 ? 0.823 6.288 6.113 1.00 81.31 101 GLU A N 1
ATOM 845 C CA . GLU A 1 101 ? 1.418 7.528 6.630 1.00 81.31 101 GLU A CA 1
ATOM 846 C C . GLU A 1 101 ? 1.748 7.439 8.117 1.00 81.31 101 GLU A C 1
ATOM 848 O O . GLU A 1 101 ? 2.520 8.235 8.649 1.00 81.31 101 GLU A O 1
ATOM 853 N N . THR A 1 102 ? 1.160 6.465 8.805 1.00 80.69 102 THR A N 1
ATOM 854 C CA . THR A 1 102 ? 1.360 6.298 10.235 1.00 80.69 102 THR A CA 1
ATOM 855 C C . THR A 1 102 ? 2.547 5.382 10.502 1.00 80.69 102 THR A C 1
ATOM 857 O O . THR A 1 102 ? 2.710 4.337 9.878 1.00 80.69 102 THR A O 1
ATOM 860 N N . GLY A 1 103 ? 3.383 5.745 11.478 1.00 73.94 103 GLY A N 1
ATOM 861 C CA . GLY A 1 103 ? 4.506 4.897 11.896 1.00 73.94 103 GLY A CA 1
ATOM 862 C C . GLY A 1 103 ? 4.077 3.582 12.564 1.00 73.94 103 GLY A C 1
ATOM 863 O O . GLY A 1 103 ? 4.915 2.714 12.796 1.00 73.94 103 GLY A O 1
ATOM 864 N N . LYS A 1 104 ? 2.788 3.431 12.904 1.00 81.00 104 LYS A N 1
ATOM 865 C C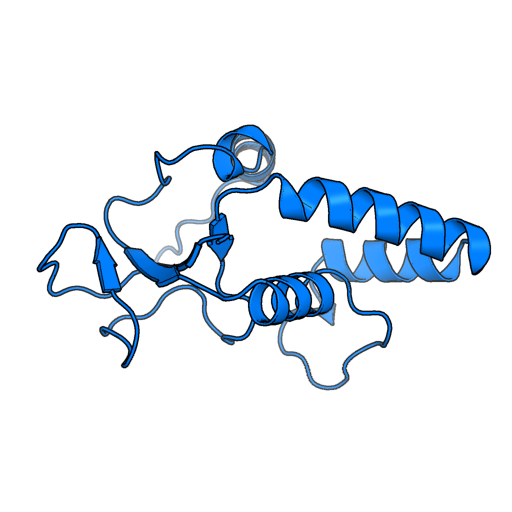A . LYS A 1 104 ? 2.215 2.242 13.545 1.00 81.00 104 LYS A CA 1
ATOM 866 C C . LYS A 1 104 ? 0.826 1.967 12.981 1.00 81.00 104 LYS A C 1
ATOM 868 O O . LYS A 1 104 ? -0.060 2.803 13.120 1.00 81.00 104 LYS A O 1
ATOM 873 N N . MET A 1 105 ? 0.638 0.767 12.435 1.00 85.38 105 MET A N 1
ATOM 874 C CA . MET A 1 105 ? -0.667 0.309 11.957 1.00 85.38 105 MET A CA 1
ATOM 875 C C . MET A 1 105 ? -1.644 0.082 13.116 1.00 85.38 105 MET A C 1
ATOM 877 O O . MET A 1 105 ? -2.784 0.510 13.025 1.00 85.38 105 MET A O 1
ATOM 881 N N . TRP A 1 106 ? -1.210 -0.550 14.212 1.00 88.88 106 TRP A N 1
ATOM 882 C CA . TRP A 1 106 ? -2.053 -0.770 15.392 1.00 88.88 106 TRP A CA 1
ATOM 883 C C . TRP A 1 106 ? -1.961 0.390 16.376 1.00 88.88 106 TRP A C 1
ATOM 885 O O . TRP A 1 106 ? -0.871 0.779 16.806 1.00 88.88 106 TRP A O 1
ATOM 895 N N . VAL A 1 107 ? -3.122 0.887 16.791 1.00 90.62 107 VAL A N 1
ATOM 896 C CA . VAL A 1 107 ? -3.257 1.895 17.844 1.00 90.62 107 VAL A CA 1
ATOM 897 C C . VAL A 1 107 ? -4.141 1.371 18.968 1.00 90.62 107 VAL A C 1
ATOM 899 O O . VAL A 1 107 ? -5.063 0.605 18.723 1.00 90.62 107 VAL A O 1
ATOM 902 N N . SER A 1 108 ? -3.873 1.786 20.206 1.00 89.31 108 SER A N 1
ATOM 903 C CA . SER A 1 108 ? -4.674 1.410 21.383 1.00 89.31 108 SER A CA 1
ATOM 904 C C . SER A 1 108 ? -5.871 2.329 21.633 1.00 89.31 108 SER A C 1
ATOM 906 O O . SER A 1 108 ? -6.763 1.972 22.393 1.00 89.31 108 SER A O 1
ATOM 908 N N . LYS A 1 109 ? -5.893 3.508 21.002 1.00 88.38 109 LYS A N 1
ATOM 909 C CA . LYS A 1 109 ? -6.931 4.532 21.163 1.00 88.38 109 LYS A CA 1
ATOM 910 C C . LYS A 1 109 ? -7.545 4.892 19.817 1.00 88.38 109 LYS A C 1
ATOM 912 O O . LYS A 1 109 ? -6.881 4.772 18.784 1.00 88.38 109 LYS A O 1
ATOM 917 N N . VAL A 1 110 ? -8.784 5.374 19.847 1.00 88.06 110 VAL A N 1
ATOM 918 C CA . VAL A 1 110 ? -9.438 5.958 18.673 1.00 88.06 110 VAL A CA 1
ATOM 919 C C . VAL A 1 110 ? -8.710 7.238 18.268 1.00 88.06 110 VAL A C 1
ATOM 921 O O . VAL A 1 110 ? -8.425 8.097 19.104 1.00 88.06 110 VAL A O 1
ATOM 924 N N . LYS A 1 111 ? -8.341 7.338 16.993 1.00 90.06 111 LYS A N 1
ATOM 925 C CA . LYS A 1 111 ? -7.690 8.517 16.425 1.00 90.06 111 LYS A CA 1
ATOM 926 C C . LYS A 1 111 ? -8.741 9.562 16.029 1.00 90.06 111 LYS A C 1
ATOM 928 O O . LYS A 1 111 ? -9.783 9.188 15.488 1.00 90.06 111 LYS A O 1
ATOM 933 N N . PRO A 1 112 ? -8.468 10.864 16.237 1.00 86.50 112 PRO A N 1
ATOM 934 C CA . PRO A 1 112 ? -9.303 11.925 15.682 1.00 86.50 112 PRO A CA 1
ATOM 935 C C . PRO A 1 112 ? -9.454 11.748 14.166 1.00 86.50 112 PRO A C 1
ATOM 937 O O . PRO A 1 112 ? -8.496 11.357 13.499 1.00 86.50 112 PRO A O 1
ATOM 940 N N . ASN A 1 113 ? -10.643 12.035 13.633 1.00 89.50 113 ASN A N 1
ATOM 941 C CA . ASN A 1 113 ? -10.989 11.919 12.208 1.00 89.50 113 ASN A CA 1
ATOM 942 C C . ASN A 1 113 ? -11.014 10.489 11.633 1.00 89.50 113 ASN A C 1
ATOM 944 O O . ASN A 1 113 ? -11.127 10.328 10.421 1.00 89.50 113 ASN A O 1
ATOM 948 N N . MET A 1 114 ? -10.952 9.451 12.471 1.00 92.06 114 MET A N 1
ATOM 949 C CA . MET A 1 114 ? -11.176 8.063 12.054 1.00 92.06 114 MET A CA 1
ATOM 950 C C . MET A 1 114 ? -12.562 7.588 12.495 1.00 92.06 114 MET A C 1
ATOM 952 O O . MET A 1 114 ? -13.059 7.967 13.555 1.00 92.06 114 MET A O 1
ATOM 956 N N . LYS A 1 115 ? -13.174 6.711 11.700 1.00 92.94 115 LYS A N 1
ATOM 957 C CA . LYS A 1 115 ? -14.394 5.981 12.072 1.00 92.94 115 LYS A CA 1
ATOM 958 C C . LYS A 1 115 ? -14.019 4.583 12.564 1.00 92.94 115 LYS A C 1
ATOM 960 O O . LYS A 1 115 ? -13.047 4.011 12.086 1.00 92.94 115 LYS A O 1
ATOM 965 N N . ALA A 1 116 ? -14.782 4.016 13.495 1.00 92.56 116 ALA A N 1
ATOM 966 C CA . ALA A 1 116 ? -14.548 2.664 14.013 1.00 92.56 116 ALA A CA 1
ATOM 967 C C . ALA A 1 116 ? -15.486 1.627 13.370 1.00 92.56 116 ALA A C 1
ATOM 969 O O . ALA A 1 116 ? -16.645 1.928 13.066 1.00 92.56 116 ALA A O 1
ATOM 970 N N . LEU A 1 117 ? -14.981 0.404 13.195 1.00 90.25 117 LEU A N 1
ATOM 971 C CA . LEU A 1 117 ? -15.758 -0.805 12.919 1.00 90.25 117 LEU A CA 1
ATOM 972 C C . LEU A 1 117 ? -15.465 -1.847 14.014 1.00 90.25 117 LEU A C 1
ATOM 974 O O . LEU A 1 117 ? -14.287 -2.054 14.307 1.00 90.25 117 LEU A O 1
ATOM 978 N N . PRO A 1 118 ? -16.486 -2.507 14.597 1.00 91.12 118 PRO A N 1
ATOM 979 C CA . PRO A 1 118 ? -17.914 -2.201 14.449 1.00 91.12 118 PRO A CA 1
ATOM 980 C C . PRO A 1 118 ? -18.255 -0.788 14.964 1.00 91.12 118 PRO A C 1
ATOM 982 O O . PRO A 1 118 ? -17.493 -0.189 15.726 1.00 91.12 118 PRO A O 1
ATOM 985 N N . ARG A 1 119 ? -19.388 -0.223 14.515 1.00 85.25 119 ARG A N 1
ATOM 986 C CA . ARG A 1 119 ? -19.837 1.107 14.973 1.00 85.25 119 ARG A CA 1
ATOM 987 C C . ARG A 1 119 ? -19.959 1.095 16.502 1.00 85.25 119 ARG A C 1
ATOM 989 O O . ARG A 1 119 ? -20.493 0.144 17.060 1.00 85.25 119 ARG A O 1
ATOM 996 N N . ASN A 1 120 ? -19.467 2.147 17.156 1.00 79.50 120 ASN A N 1
ATOM 997 C CA . ASN A 1 120 ? -19.381 2.280 18.620 1.00 79.50 120 ASN A CA 1
ATOM 998 C C . ASN A 1 120 ? -18.400 1.318 19.319 1.00 79.50 120 ASN A C 1
ATOM 1000 O O . ASN A 1 120 ? -18.424 1.209 20.543 1.00 79.50 120 ASN A O 1
ATOM 1004 N N . GLY A 1 121 ? -17.502 0.655 18.582 1.00 77.44 121 GLY A N 1
ATOM 1005 C CA . GLY A 1 121 ? -16.374 -0.045 19.193 1.00 77.44 121 GLY A CA 1
ATOM 1006 C C . GLY A 1 121 ? -15.504 0.933 19.991 1.00 77.44 121 GLY A C 1
ATOM 1007 O O . GLY A 1 121 ? -14.941 1.867 19.426 1.00 77.44 121 GLY A O 1
ATOM 1008 N N . GLY A 1 122 ? -15.395 0.731 21.307 1.00 69.50 122 GLY A N 1
ATOM 1009 C CA . GLY A 1 122 ? -14.624 1.605 22.207 1.00 69.50 122 GLY A CA 1
ATOM 1010 C C . GLY A 1 122 ? -13.106 1.372 22.189 1.00 69.50 122 GLY A C 1
ATOM 1011 O O . GLY A 1 122 ? -12.381 1.981 22.972 1.00 69.50 122 GLY A O 1
ATOM 1012 N N . GLY A 1 123 ? -12.622 0.462 21.338 1.00 76.94 123 GLY A N 1
ATOM 1013 C CA . GLY A 1 123 ? -11.256 -0.055 21.357 1.00 76.94 123 GLY A CA 1
ATOM 1014 C C . GLY A 1 123 ? -10.321 0.517 20.291 1.00 76.94 123 GLY A C 1
ATOM 1015 O O . GLY A 1 123 ? -10.720 1.096 19.280 1.00 76.94 123 GLY A O 1
ATOM 1016 N N . GLY A 1 124 ? -9.024 0.315 20.521 1.00 85.06 124 GLY A N 1
ATOM 1017 C CA . GLY A 1 124 ? -7.993 0.456 19.501 1.00 85.06 124 GLY A CA 1
ATOM 1018 C C . GLY A 1 124 ? -8.106 -0.592 18.386 1.00 85.06 124 GLY A C 1
ATOM 1019 O O . GLY A 1 124 ? -8.856 -1.557 18.479 1.00 85.06 124 GLY A O 1
ATOM 1020 N N . GLY A 1 125 ? -7.334 -0.427 17.320 1.00 91.62 125 GLY A N 1
ATOM 1021 C CA . GLY A 1 125 ? -7.324 -1.361 16.202 1.00 91.62 125 GLY A CA 1
ATOM 1022 C C . GLY A 1 125 ? -6.302 -0.978 15.136 1.00 91.62 125 GLY A C 1
ATOM 1023 O O . GLY A 1 125 ? -5.587 0.017 15.298 1.00 91.62 125 GLY A O 1
ATOM 1024 N N . PRO A 1 126 ? -6.209 -1.764 14.055 1.00 93.88 126 PRO A N 1
ATOM 1025 C CA . PRO A 1 126 ? -5.471 -1.364 12.873 1.00 93.88 126 PRO A CA 1
ATOM 1026 C C . PRO A 1 126 ? -6.119 -0.133 12.230 1.0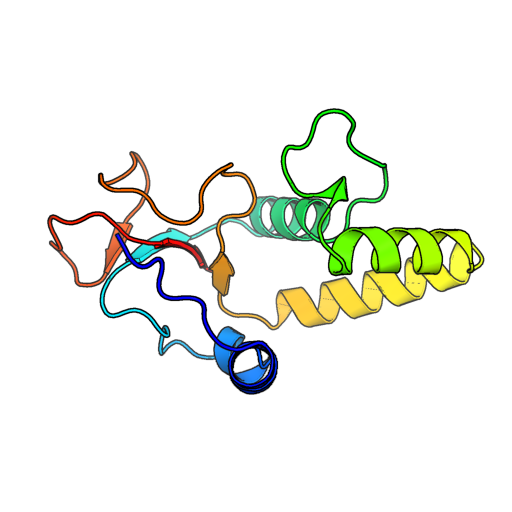0 93.88 126 PRO A C 1
ATOM 1028 O O . PRO A 1 126 ? -7.344 -0.041 12.134 1.00 93.88 126 PRO A O 1
ATOM 1031 N N . LEU A 1 127 ? -5.278 0.792 11.779 1.00 94.44 127 LEU A N 1
ATOM 1032 C CA . LEU A 1 127 ? -5.657 1.933 10.959 1.00 94.44 127 LEU A CA 1
ATOM 1033 C C . LEU A 1 127 ? -5.651 1.523 9.485 1.00 94.44 127 LEU A C 1
ATOM 1035 O O . LEU A 1 127 ? -4.626 1.055 8.977 1.00 94.44 127 LEU A O 1
ATOM 1039 N N . ILE A 1 128 ? -6.770 1.732 8.796 1.00 95.31 128 ILE A N 1
ATOM 1040 C CA . ILE A 1 128 ? -6.918 1.444 7.368 1.00 95.31 128 ILE A CA 1
ATOM 1041 C C . ILE A 1 128 ? -7.426 2.669 6.599 1.00 95.31 128 ILE A C 1
ATOM 1043 O O . ILE A 1 128 ? -8.159 3.504 7.127 1.00 95.31 128 ILE A O 1
ATO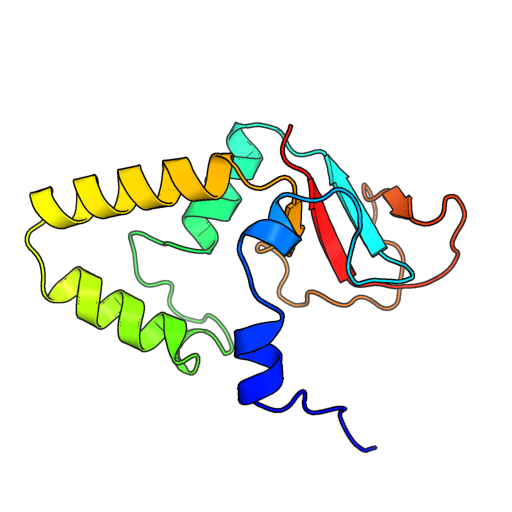M 1047 N N . ALA A 1 129 ? -7.032 2.775 5.337 1.00 95.56 129 ALA A N 1
ATOM 1048 C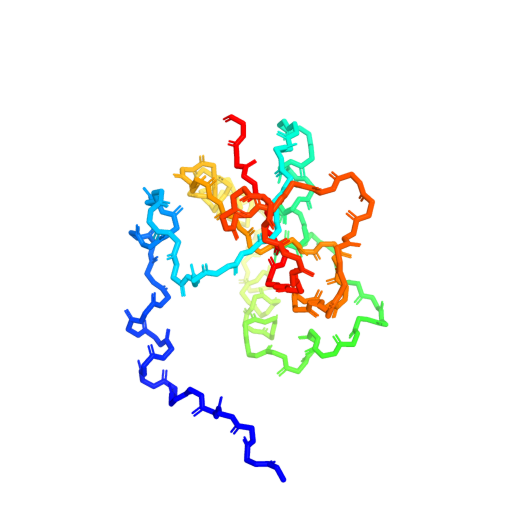 CA . ALA A 1 129 ? -7.608 3.690 4.364 1.00 95.56 129 ALA A CA 1
ATOM 1049 C C . ALA A 1 129 ? -8.545 2.895 3.452 1.00 95.56 129 ALA A C 1
ATOM 1051 O O . ALA A 1 129 ? -8.163 1.822 2.982 1.00 95.56 129 ALA A O 1
ATOM 1052 N N . LEU A 1 130 ? -9.745 3.414 3.210 1.00 95.62 130 LEU A N 1
ATOM 1053 C CA . LEU A 1 130 ? -10.681 2.874 2.227 1.00 95.62 130 LEU A CA 1
ATOM 1054 C C . LEU A 1 130 ? -10.575 3.692 0.941 1.00 95.62 130 LEU A C 1
ATOM 1056 O O . LEU A 1 130 ? -10.566 4.925 1.004 1.00 95.62 130 LEU A O 1
ATOM 1060 N N . ASN A 1 131 ? -10.469 2.996 -0.188 1.00 93.62 131 ASN A N 1
ATOM 1061 C CA . ASN A 1 131 ? -10.423 3.601 -1.518 1.00 93.62 131 ASN A CA 1
ATOM 1062 C C . ASN A 1 131 ? -11.784 4.277 -1.815 1.00 93.62 131 ASN A C 1
ATOM 1064 O O . ASN A 1 131 ? -12.808 3.669 -1.483 1.00 93.62 131 ASN A O 1
ATOM 1068 N N . PRO A 1 132 ? -11.812 5.524 -2.330 1.00 83.50 132 PRO A N 1
ATOM 1069 C CA . PRO A 1 132 ? -13.046 6.243 -2.668 1.00 83.50 132 PRO A CA 1
ATOM 1070 C C . PRO A 1 132 ? -13.917 5.561 -3.726 1.00 83.50 132 PRO A C 1
ATOM 1072 O O . PRO A 1 132 ? -13.374 4.833 -4.586 1.00 83.50 132 PRO A O 1
#